Protein AF-A0A969B263-F1 (afdb_monomer)

Secondary structure (DSSP, 8-state):
-HHHHHTTPPPTTHHHHHHHHHTT-----HHHHHHHHHTT--S-HHHHHHTTBSSSB-HHHHHHHHHHHHHHHHHH-SSPPPS--SSS------TTTSPP----

pLDDT: mean 86.04, std 15.13, range [37.78, 98.38]

Structure (mmCIF, N/CA/C/O backbone):
data_AF-A0A969B263-F1
#
_entry.id   AF-A0A969B263-F1
#
loop_
_atom_site.group_PDB
_atom_site.id
_atom_site.type_symbol
_atom_site.label_atom_id
_atom_site.label_alt_id
_atom_site.label_comp_id
_atom_site.label_asym_id
_atom_site.label_entity_id
_atom_site.label_seq_id
_atom_site.pdbx_PDB_ins_code
_atom_site.Cartn_x
_atom_site.Cartn_y
_atom_site.Cartn_z
_atom_site.occupancy
_atom_site.B_iso_or_equiv
_atom_site.auth_seq_id
_atom_site.auth_comp_id
_atom_site.auth_asym_id
_atom_site.auth_atom_id
_atom_site.pdbx_PDB_model_num
ATOM 1 N N . MET A 1 1 ? 12.858 -0.312 -4.401 1.00 72.62 1 MET A N 1
ATOM 2 C CA . MET A 1 1 ? 11.559 -0.420 -3.712 1.00 72.62 1 MET A CA 1
ATOM 3 C C . MET A 1 1 ? 10.697 -1.506 -4.361 1.00 72.62 1 MET A C 1
ATOM 5 O O . MET A 1 1 ? 10.853 -2.655 -3.974 1.00 72.62 1 MET A O 1
ATOM 9 N N . LEU A 1 2 ? 9.905 -1.226 -5.408 1.00 81.38 2 LEU A N 1
ATOM 10 C CA . LEU A 1 2 ? 9.127 -2.271 -6.105 1.00 81.38 2 LEU A CA 1
ATOM 11 C C . LEU A 1 2 ? 10.011 -3.320 -6.80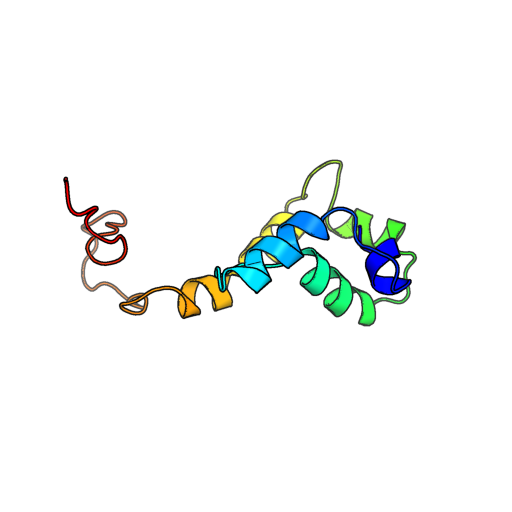7 1.00 81.38 2 LEU A C 1
ATOM 13 O O . LEU A 1 2 ? 9.787 -4.514 -6.646 1.00 81.38 2 LEU A O 1
ATOM 17 N N . ASN A 1 3 ? 11.072 -2.887 -7.502 1.00 81.62 3 ASN A N 1
ATOM 18 C CA . ASN A 1 3 ? 12.004 -3.791 -8.197 1.00 81.62 3 ASN A CA 1
ATOM 19 C C . ASN A 1 3 ? 12.600 -4.872 -7.283 1.00 81.62 3 ASN A C 1
ATOM 21 O O . ASN A 1 3 ? 12.613 -6.040 -7.653 1.00 81.62 3 ASN A O 1
ATOM 25 N N . SER A 1 4 ? 13.058 -4.500 -6.084 1.00 81.50 4 SER A N 1
ATOM 26 C CA . SER A 1 4 ? 13.648 -5.447 -5.129 1.00 81.50 4 SER A CA 1
ATOM 27 C C . SER A 1 4 ? 12.631 -6.493 -4.669 1.00 81.50 4 SER A C 1
ATOM 29 O O . SER A 1 4 ? 12.965 -7.669 -4.579 1.00 81.50 4 SER A O 1
ATOM 31 N N . LEU A 1 5 ? 11.374 -6.092 -4.454 1.00 84.12 5 LEU A N 1
ATOM 32 C CA . LEU A 1 5 ? 10.310 -7.013 -4.050 1.00 84.12 5 LEU A CA 1
ATOM 33 C C . LEU A 1 5 ? 9.880 -7.941 -5.191 1.00 84.12 5 LEU A C 1
ATOM 35 O O . LEU A 1 5 ? 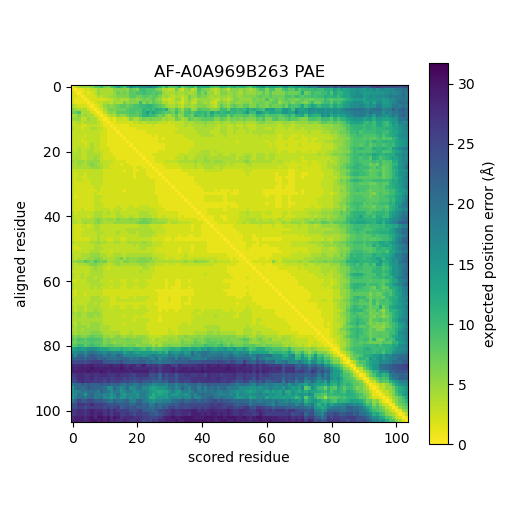9.703 -9.136 -4.965 1.00 84.12 5 LEU A O 1
ATOM 39 N N . LEU A 1 6 ? 9.771 -7.426 -6.419 1.00 82.31 6 LEU A N 1
ATOM 40 C CA . LEU A 1 6 ? 9.466 -8.239 -7.600 1.00 82.31 6 LEU A CA 1
ATOM 41 C C . LEU A 1 6 ? 10.585 -9.243 -7.906 1.00 82.31 6 LEU A C 1
ATOM 43 O O . LEU A 1 6 ? 10.310 -10.398 -8.224 1.00 82.31 6 LEU A O 1
ATOM 47 N N . ALA A 1 7 ? 11.842 -8.826 -7.749 1.00 82.44 7 ALA A N 1
ATOM 48 C CA . ALA A 1 7 ? 13.015 -9.674 -7.939 1.00 82.44 7 ALA A CA 1
ATOM 49 C C . ALA A 1 7 ? 13.273 -10.649 -6.771 1.00 82.44 7 ALA A C 1
ATOM 51 O O . ALA A 1 7 ? 14.260 -11.381 -6.810 1.00 82.44 7 ALA A O 1
ATOM 52 N N . LYS A 1 8 ? 12.418 -10.663 -5.732 1.00 78.19 8 LYS A N 1
ATOM 53 C CA . LYS A 1 8 ? 12.596 -11.443 -4.490 1.00 78.19 8 LYS A CA 1
ATOM 54 C C . LYS A 1 8 ? 13.953 -11.211 -3.810 1.00 78.19 8 LYS A C 1
ATOM 56 O O . LYS A 1 8 ? 14.513 -12.110 -3.188 1.00 78.19 8 LYS A O 1
ATOM 61 N N . GLN A 1 9 ? 14.485 -10.003 -3.945 1.00 81.81 9 GLN A N 1
ATOM 62 C CA . GLN A 1 9 ? 15.691 -9.557 -3.258 1.00 81.81 9 GLN A CA 1
ATOM 63 C C . GLN A 1 9 ? 15.334 -8.961 -1.895 1.00 81.81 9 GLN A C 1
ATOM 65 O O . GLN A 1 9 ? 14.171 -8.650 -1.621 1.00 81.81 9 GLN A O 1
ATOM 70 N N . SER A 1 10 ? 16.348 -8.765 -1.046 1.00 83.00 10 SER A N 1
ATOM 71 C CA . SER A 1 10 ? 16.152 -8.058 0.218 1.00 83.00 10 SER A CA 1
ATOM 72 C C . SER A 1 10 ? 15.617 -6.650 -0.047 1.00 83.00 10 SER A C 1
ATOM 74 O O . SER A 1 10 ? 16.141 -5.905 -0.882 1.00 83.00 10 SER A O 1
ATOM 76 N N . ARG A 1 11 ? 14.526 -6.306 0.635 1.00 88.69 11 ARG A N 1
ATOM 77 C CA . ARG A 1 11 ? 13.918 -4.978 0.572 1.00 88.69 11 ARG A CA 1
ATOM 78 C C . ARG A 1 11 ? 14.729 -4.003 1.429 1.00 88.69 11 ARG A C 1
ATOM 80 O O . ARG A 1 11 ? 15.289 -4.382 2.450 1.00 88.69 11 ARG A O 1
ATOM 87 N N . TYR A 1 12 ? 14.783 -2.744 1.009 1.00 88.88 12 TYR A N 1
ATOM 88 C CA . TYR A 1 12 ? 15.564 -1.697 1.685 1.00 88.88 12 TYR A CA 1
ATOM 89 C C . TYR A 1 12 ? 15.104 -1.430 3.131 1.00 88.88 12 TYR A C 1
ATOM 91 O O . TYR A 1 12 ? 15.885 -0.985 3.959 1.00 88.88 12 TYR A O 1
ATOM 99 N N . ASP A 1 13 ? 13.836 -1.705 3.416 1.00 91.88 13 ASP A N 1
ATOM 100 C CA . ASP A 1 13 ? 13.144 -1.539 4.692 1.00 91.88 13 ASP A CA 1
ATOM 101 C C . ASP A 1 13 ? 12.940 -2.882 5.422 1.00 91.88 13 ASP A C 1
ATOM 103 O O . ASP A 1 13 ? 12.032 -3.008 6.241 1.00 91.88 13 ASP A O 1
ATOM 107 N N . ALA A 1 14 ? 13.763 -3.899 5.119 1.00 92.88 14 ALA A N 1
ATOM 108 C CA . ALA A 1 14 ? 13.626 -5.247 5.682 1.00 92.88 14 ALA A CA 1
ATOM 109 C C . ALA A 1 14 ? 13.705 -5.228 7.209 1.00 92.88 14 ALA A C 1
ATOM 111 O O . ALA A 1 14 ? 12.811 -5.747 7.861 1.00 92.88 14 ALA A O 1
ATOM 112 N N . GLU A 1 15 ? 14.706 -4.543 7.764 1.00 94.38 15 GLU A N 1
ATOM 113 C CA . GLU A 1 15 ? 14.918 -4.435 9.211 1.00 94.38 15 GLU A CA 1
ATOM 114 C C . GLU A 1 15 ? 13.691 -3.864 9.940 1.00 94.38 15 GLU A C 1
ATOM 116 O O . GLU A 1 15 ? 13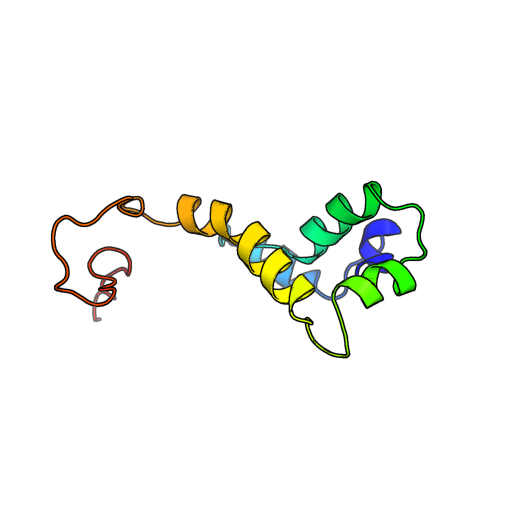.260 -4.405 10.956 1.00 94.38 15 GLU A O 1
ATOM 121 N N . ILE A 1 16 ? 13.069 -2.820 9.381 1.00 94.88 16 ILE A N 1
ATOM 122 C CA . ILE A 1 16 ? 11.867 -2.196 9.953 1.00 94.88 16 ILE A CA 1
ATOM 123 C C . ILE A 1 16 ? 10.690 -3.173 9.907 1.00 94.88 16 ILE A C 1
ATOM 125 O O . ILE A 1 16 ? 9.981 -3.346 10.896 1.00 94.88 16 ILE A O 1
ATOM 129 N N . VAL A 1 17 ? 10.466 -3.818 8.761 1.00 94.75 17 VAL A N 1
ATOM 130 C CA . VAL A 1 17 ? 9.354 -4.763 8.598 1.00 94.75 17 VAL A CA 1
ATOM 131 C C . VAL A 1 17 ? 9.533 -5.994 9.481 1.00 94.75 17 VAL A C 1
ATOM 133 O O . VAL A 1 17 ? 8.558 -6.469 10.064 1.00 94.75 17 VAL A O 1
ATOM 136 N N . ASP A 1 18 ? 10.755 -6.500 9.599 1.00 95.44 18 ASP A N 1
ATOM 137 C CA . ASP A 1 18 ? 11.072 -7.653 10.434 1.00 95.44 18 ASP A CA 1
ATOM 138 C C . ASP A 1 18 ? 10.880 -7.317 11.913 1.00 95.44 18 ASP A C 1
ATOM 140 O O . ASP A 1 18 ? 10.249 -8.098 12.621 1.00 95.44 18 ASP A O 1
ATOM 144 N N . TYR A 1 19 ? 11.292 -6.123 12.350 1.00 97.38 19 TYR A N 1
ATOM 145 C CA . TYR A 1 19 ? 11.012 -5.627 13.697 1.00 97.38 19 TYR A CA 1
ATOM 146 C C . TYR A 1 19 ? 9.505 -5.522 13.980 1.00 97.38 19 TYR A C 1
ATOM 148 O O . TYR A 1 19 ? 9.033 -5.974 15.023 1.00 97.38 19 TYR A O 1
ATOM 156 N N . LEU A 1 20 ? 8.722 -4.947 13.061 1.00 97.19 20 LEU A N 1
ATOM 157 C CA . LEU A 1 20 ? 7.269 -4.819 13.237 1.00 97.19 20 LEU A CA 1
ATOM 158 C C . LEU A 1 20 ? 6.598 -6.192 13.355 1.00 97.19 20 LEU A C 1
ATOM 160 O O . LEU A 1 20 ? 5.741 -6.388 14.214 1.00 97.19 20 LEU A O 1
ATOM 164 N N . LYS A 1 21 ? 7.025 -7.158 12.534 1.00 95.50 21 LYS A N 1
ATOM 165 C CA . LYS A 1 21 ? 6.536 -8.540 12.592 1.00 95.50 21 LYS A CA 1
ATOM 166 C C . LYS A 1 21 ? 6.942 -9.247 13.880 1.00 95.50 21 LYS A C 1
ATOM 168 O O . LYS A 1 21 ? 6.095 -9.891 14.488 1.00 95.50 21 LYS A O 1
ATOM 173 N N . SER A 1 22 ? 8.208 -9.149 14.290 1.00 97.50 22 SER A N 1
ATOM 174 C CA . SER A 1 22 ? 8.714 -9.846 15.479 1.00 97.50 22 SER A CA 1
ATOM 175 C C . SER A 1 22 ? 8.074 -9.351 16.773 1.00 97.50 22 SER A C 1
ATOM 177 O O . SER A 1 22 ? 8.034 -10.093 17.746 1.00 97.50 22 SER A O 1
ATOM 179 N N . ASN A 1 23 ? 7.589 -8.108 16.779 1.00 97.75 23 ASN A N 1
ATOM 180 C CA . ASN A 1 23 ? 6.916 -7.484 17.918 1.00 97.75 23 ASN A CA 1
ATOM 181 C C . ASN A 1 23 ? 5.383 -7.480 17.788 1.00 97.75 23 ASN A C 1
ATOM 183 O O . ASN A 1 23 ? 4.720 -6.803 18.566 1.00 97.75 23 ASN A O 1
ATOM 187 N N . GLU A 1 24 ? 4.820 -8.181 16.796 1.00 96.00 24 GLU A N 1
ATOM 188 C CA . GLU A 1 24 ? 3.367 -8.262 16.564 1.00 96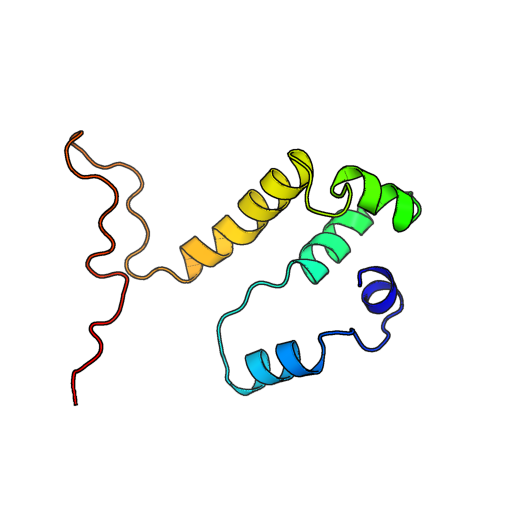.00 24 GLU A CA 1
ATOM 189 C C . GLU A 1 24 ? 2.677 -6.884 16.453 1.00 96.00 24 GLU A C 1
ATOM 191 O O . GLU A 1 24 ? 1.505 -6.710 16.787 1.00 96.00 24 GLU A O 1
ATOM 196 N N . ILE A 1 25 ? 3.403 -5.881 15.949 1.00 95.81 25 ILE A N 1
ATOM 197 C CA . ILE A 1 25 ? 2.890 -4.521 15.777 1.00 95.81 25 ILE A CA 1
ATOM 198 C C . ILE A 1 25 ? 2.077 -4.466 14.487 1.00 95.81 25 ILE A C 1
ATOM 200 O O . ILE A 1 25 ? 2.550 -4.849 13.419 1.00 95.81 25 ILE A O 1
ATOM 204 N N . ASN A 1 26 ? 0.863 -3.925 14.558 1.00 94.50 26 ASN A N 1
ATOM 205 C CA . ASN A 1 26 ? 0.043 -3.681 13.376 1.00 94.50 26 ASN A CA 1
ATOM 206 C C . ASN A 1 26 ? 0.713 -2.668 12.434 1.00 94.50 26 ASN A C 1
ATOM 208 O O . ASN A 1 26 ? 1.034 -1.551 12.836 1.00 94.50 26 ASN A O 1
ATOM 212 N N . TYR A 1 27 ? 0.872 -3.030 11.159 1.00 96.19 27 TYR A N 1
ATOM 213 C CA . TYR A 1 27 ? 1.433 -2.143 10.139 1.00 96.19 27 TYR A CA 1
ATOM 214 C C . TYR A 1 27 ? 0.736 -2.294 8.785 1.00 96.19 27 TYR A C 1
ATOM 216 O O . TYR A 1 27 ? 0.070 -3.290 8.496 1.00 96.19 27 TYR A O 1
ATOM 224 N N . PHE A 1 28 ? 0.898 -1.276 7.942 1.00 96.88 28 PHE A N 1
ATOM 225 C CA . PHE A 1 28 ? 0.413 -1.249 6.568 1.00 96.88 28 PHE A CA 1
ATOM 226 C C . PHE A 1 28 ? 1.597 -1.092 5.618 1.00 96.88 28 PHE A C 1
ATOM 228 O O . PHE A 1 28 ? 2.385 -0.158 5.755 1.00 96.88 28 PHE A O 1
ATOM 235 N N . ASP A 1 29 ? 1.715 -1.997 4.648 1.00 95.81 29 ASP A N 1
ATOM 236 C CA . ASP A 1 29 ? 2.843 -2.023 3.724 1.00 95.81 29 ASP A CA 1
ATOM 237 C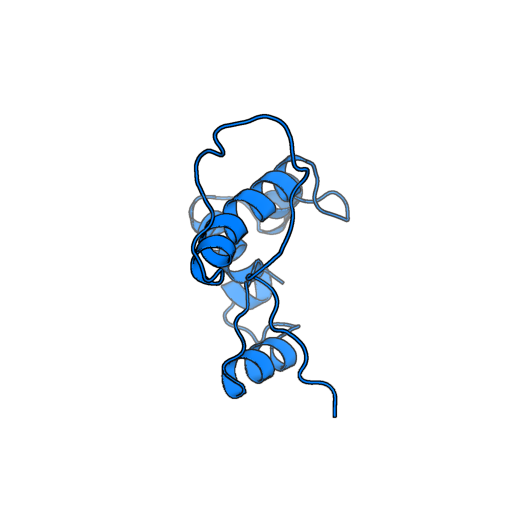 C . ASP A 1 29 ? 2.434 -1.619 2.312 1.00 95.81 29 ASP A C 1
ATOM 239 O O . ASP A 1 29 ? 1.963 -2.427 1.505 1.00 95.81 29 ASP A O 1
ATOM 243 N N . MET A 1 30 ? 2.669 -0.351 1.996 1.00 95.06 30 MET A N 1
ATOM 244 C CA . MET A 1 30 ? 2.322 0.200 0.692 1.00 95.06 30 MET A CA 1
ATOM 245 C C . MET A 1 30 ? 3.150 -0.413 -0.446 1.00 95.06 30 MET A C 1
ATOM 247 O O . MET A 1 30 ? 2.722 -0.416 -1.601 1.00 95.06 30 MET A O 1
ATOM 251 N N . ASN A 1 31 ? 4.324 -0.974 -0.143 1.00 94.19 31 ASN A N 1
ATOM 252 C CA . ASN A 1 31 ? 5.133 -1.636 -1.153 1.00 94.19 31 ASN A CA 1
ATOM 253 C C . ASN A 1 31 ? 4.430 -2.872 -1.714 1.00 94.19 31 ASN A C 1
ATOM 255 O O . ASN A 1 31 ? 4.411 -3.079 -2.925 1.00 94.19 31 ASN A O 1
ATOM 259 N N . LEU A 1 32 ? 3.849 -3.683 -0.827 1.00 95.38 32 LEU A N 1
ATOM 260 C CA . LEU A 1 32 ? 3.125 -4.896 -1.200 1.00 95.38 32 LEU A CA 1
ATOM 261 C C . LEU A 1 32 ? 1.848 -4.568 -1.975 1.00 95.38 32 LEU A C 1
ATOM 263 O O . LEU A 1 32 ? 1.506 -5.282 -2.913 1.00 95.38 32 LEU A O 1
ATOM 267 N N . VAL A 1 33 ? 1.196 -3.451 -1.646 1.00 96.88 33 VAL A N 1
ATOM 268 C CA . VAL A 1 33 ? 0.052 -2.941 -2.413 1.00 96.88 33 VAL A CA 1
ATOM 269 C C . VAL A 1 33 ? 0.461 -2.611 -3.852 1.00 96.88 33 VAL A C 1
ATOM 271 O O . VAL A 1 33 ? -0.208 -3.038 -4.790 1.00 96.88 33 VAL A O 1
ATOM 274 N N . HIS A 1 34 ? 1.586 -1.918 -4.047 1.00 96.62 34 HIS A N 1
ATOM 275 C CA . HIS A 1 34 ? 2.112 -1.652 -5.389 1.00 96.62 34 HIS A CA 1
ATOM 276 C C 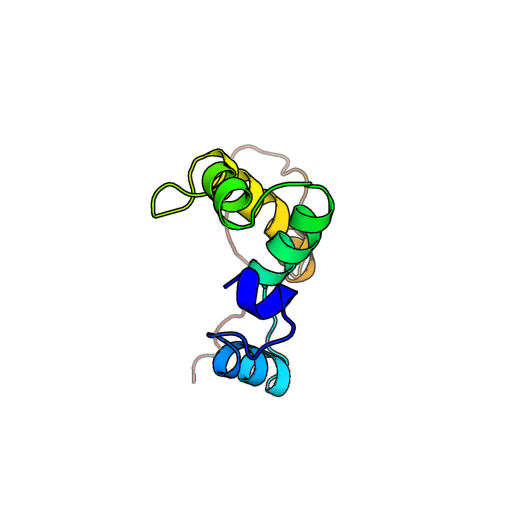. HIS A 1 34 ? 2.557 -2.924 -6.124 1.00 96.62 34 HIS A C 1
ATOM 278 O O . HIS A 1 34 ? 2.357 -3.015 -7.331 1.00 96.62 34 HIS A O 1
ATOM 284 N N . VAL A 1 35 ? 3.132 -3.914 -5.424 1.00 95.25 35 VAL A N 1
ATOM 285 C CA . VAL A 1 35 ? 3.467 -5.228 -6.011 1.00 95.25 35 VAL A CA 1
ATOM 286 C C . VAL A 1 35 ? 2.226 -5.906 -6.575 1.00 95.25 35 VAL A C 1
ATOM 288 O O . VAL A 1 35 ? 2.282 -6.440 -7.681 1.00 95.25 35 VAL A O 1
ATOM 291 N N . GLU A 1 36 ? 1.120 -5.889 -5.833 1.00 96.50 36 GLU A N 1
ATOM 292 C CA . GLU A 1 36 ? -0.122 -6.515 -6.278 1.00 96.50 36 GLU A CA 1
ATOM 293 C C . GLU A 1 36 ? -0.754 -5.758 -7.448 1.00 96.50 36 GLU A C 1
ATOM 295 O O . GLU A 1 36 ? -1.060 -6.363 -8.472 1.00 96.50 36 GLU A O 1
ATOM 300 N N . ASP A 1 37 ? -0.881 -4.433 -7.339 1.00 97.25 37 ASP A N 1
ATOM 301 C CA . ASP A 1 37 ? -1.450 -3.594 -8.400 1.00 97.25 37 ASP A CA 1
ATOM 302 C C . ASP A 1 37 ? -0.640 -3.704 -9.701 1.00 97.25 37 ASP A C 1
ATOM 304 O O . ASP A 1 37 ? -1.217 -3.857 -10.777 1.00 97.25 37 ASP A O 1
ATOM 308 N N . TYR A 1 38 ? 0.695 -3.738 -9.610 1.00 96.81 38 TYR A N 1
ATOM 309 C CA . TYR A 1 38 ? 1.588 -3.869 -10.764 1.00 96.81 38 TYR A CA 1
ATOM 310 C C . TYR A 1 38 ? 1.320 -5.119 -11.616 1.00 96.81 38 TYR A C 1
ATOM 312 O O . TYR A 1 38 ? 1.499 -5.062 -12.830 1.00 96.81 38 TYR A O 1
ATOM 320 N N . LYS A 1 39 ? 0.822 -6.222 -11.035 1.00 96.00 39 LYS A N 1
ATOM 321 C CA . LYS A 1 39 ? 0.480 -7.445 -11.793 1.00 96.00 39 LYS A CA 1
ATOM 322 C C . LYS A 1 39 ? -0.583 -7.214 -12.869 1.00 96.00 39 LYS A C 1
ATOM 324 O O . LYS A 1 39 ? -0.670 -7.994 -13.811 1.00 96.00 39 LYS A O 1
ATOM 329 N N . SER A 1 40 ? -1.377 -6.152 -12.735 1.00 97.00 40 SER A N 1
ATOM 330 C CA . SER A 1 40 ? -2.404 -5.769 -13.709 1.00 97.00 40 SER A CA 1
ATOM 331 C C . SER A 1 40 ? -1.857 -4.925 -14.868 1.00 97.00 40 SER A C 1
ATOM 333 O O . SER A 1 40 ? -2.624 -4.509 -15.735 1.00 97.00 40 SER A O 1
ATOM 335 N N . PHE A 1 41 ? -0.548 -4.647 -14.899 1.00 95.94 41 PHE A N 1
ATOM 336 C CA . PHE A 1 41 ? 0.084 -3.775 -15.886 1.00 95.94 41 PHE A CA 1
ATOM 337 C C . PHE A 1 41 ? 1.161 -4.510 -16.681 1.00 95.94 41 PHE A C 1
ATOM 339 O O . PHE A 1 41 ? 1.985 -5.235 -16.136 1.00 95.94 41 PHE A O 1
ATOM 346 N N . ASN A 1 42 ? 1.194 -4.250 -17.987 1.00 95.88 42 ASN A N 1
ATOM 347 C CA . ASN A 1 42 ? 2.286 -4.646 -18.874 1.00 95.88 42 ASN A CA 1
ATOM 348 C C . ASN A 1 42 ? 3.184 -3.431 -19.165 1.00 95.88 42 ASN A C 1
ATOM 350 O O . ASN A 1 42 ? 3.302 -2.986 -20.304 1.00 95.88 42 ASN A O 1
ATOM 354 N N . LEU A 1 43 ? 3.716 -2.821 -18.105 1.00 95.38 43 LEU A N 1
ATOM 355 C CA . LEU A 1 43 ? 4.575 -1.634 -18.160 1.00 95.38 43 LEU A CA 1
ATOM 356 C C . LEU A 1 43 ? 5.951 -1.962 -17.587 1.00 95.38 43 LEU A C 1
ATOM 358 O O . LEU A 1 43 ? 6.103 -2.951 -16.880 1.00 95.38 43 LEU A O 1
ATOM 362 N N . SER A 1 44 ? 6.940 -1.103 -17.836 1.00 95.00 44 SER A N 1
ATOM 363 C CA . SER A 1 44 ? 8.137 -1.092 -16.997 1.00 95.00 44 SER A CA 1
ATOM 364 C C . SER A 1 44 ? 7.772 -0.634 -15.577 1.00 95.00 44 SER A C 1
ATOM 366 O O . SER A 1 44 ? 6.796 0.095 -15.372 1.00 95.00 44 SER A O 1
ATOM 368 N N .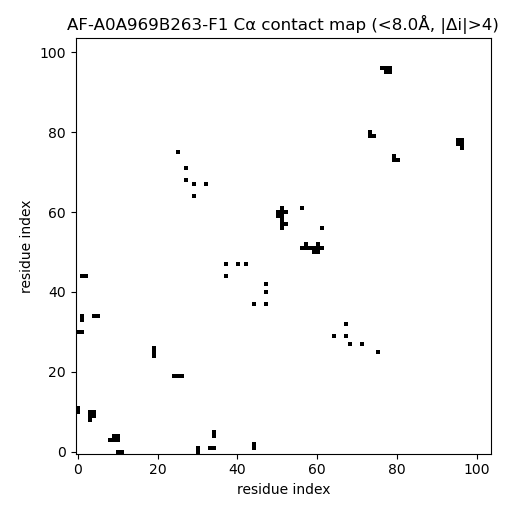 VAL A 1 45 ? 8.575 -1.009 -14.577 1.00 93.25 45 VAL A N 1
ATOM 369 C CA . VAL A 1 45 ? 8.375 -0.532 -13.197 1.00 93.25 45 VAL A CA 1
ATOM 370 C C . VAL A 1 45 ? 8.471 0.994 -13.110 1.00 93.25 45 VAL A C 1
ATOM 372 O O . VAL A 1 45 ? 7.732 1.615 -12.351 1.00 93.25 45 VAL A O 1
ATOM 375 N N . GLU A 1 46 ? 9.339 1.613 -13.909 1.00 94.12 46 GLU A N 1
ATOM 376 C CA . GLU A 1 46 ? 9.474 3.069 -13.956 1.00 94.12 46 GLU A CA 1
ATOM 377 C C . GLU A 1 46 ? 8.196 3.740 -14.482 1.00 94.12 46 GLU A C 1
ATOM 379 O O . GLU A 1 46 ? 7.684 4.674 -13.863 1.00 94.12 46 GLU A O 1
ATOM 384 N N . ASP A 1 47 ? 7.634 3.235 -15.581 1.00 96.50 47 ASP A N 1
ATOM 385 C CA . ASP A 1 47 ? 6.421 3.805 -16.177 1.00 96.50 47 ASP A CA 1
ATOM 386 C C . ASP A 1 47 ? 5.180 3.539 -15.328 1.00 96.50 47 ASP A C 1
ATOM 388 O O . ASP A 1 47 ? 4.293 4.388 -15.237 1.00 96.50 47 ASP A O 1
ATOM 392 N N . TYR A 1 48 ? 5.143 2.402 -14.632 1.00 96.69 48 TYR A N 1
ATOM 393 C CA . TYR A 1 48 ? 4.161 2.167 -13.584 1.00 96.69 48 TYR A CA 1
ATOM 394 C C . TYR A 1 48 ? 4.243 3.241 -12.492 1.00 96.69 48 TYR A C 1
ATOM 396 O O . TYR A 1 48 ? 3.225 3.836 -12.134 1.00 96.69 48 TYR A O 1
ATOM 404 N N . TYR A 1 49 ? 5.446 3.543 -11.996 1.00 94.38 49 TYR A N 1
ATOM 405 C CA . TYR A 1 49 ? 5.639 4.539 -10.944 1.00 94.38 49 TYR A CA 1
ATOM 406 C C . TYR A 1 49 ? 5.256 5.958 -11.377 1.00 94.38 49 TYR A C 1
ATOM 408 O O . TYR A 1 49 ? 4.666 6.688 -10.577 1.00 94.38 49 TYR A O 1
ATOM 416 N N . LYS A 1 50 ? 5.495 6.346 -12.636 1.00 96.25 50 LYS A N 1
ATOM 417 C CA . LYS A 1 50 ? 5.094 7.665 -13.174 1.00 96.25 50 LYS A CA 1
ATOM 418 C C . LYS A 1 50 ? 3.590 7.939 -13.055 1.00 96.25 50 LYS A C 1
ATOM 420 O O . LYS A 1 50 ? 3.180 9.095 -12.997 1.00 96.25 50 LYS A O 1
ATOM 425 N N . ARG A 1 51 ? 2.756 6.897 -12.962 1.00 97.00 51 ARG A N 1
ATOM 426 C CA . ARG A 1 51 ? 1.306 7.041 -12.740 1.00 97.00 51 ARG A CA 1
ATOM 427 C C . ARG A 1 51 ? 0.973 7.594 -11.359 1.00 97.00 51 ARG A C 1
ATOM 429 O O . ARG A 1 51 ? -0.040 8.273 -11.212 1.00 97.00 51 ARG A O 1
AT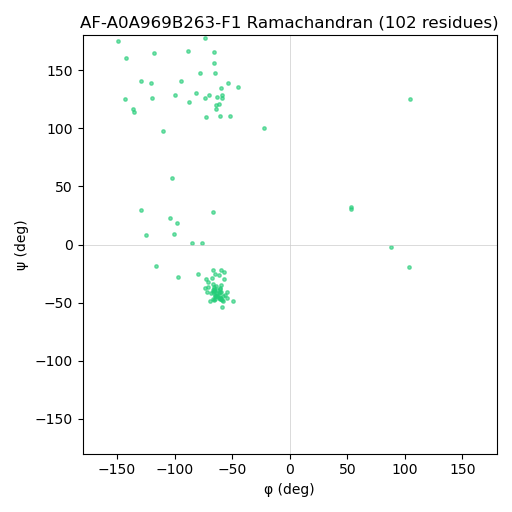OM 436 N N . TYR A 1 52 ? 1.817 7.333 -10.364 1.00 97.50 52 TYR A N 1
ATOM 437 C CA . TYR A 1 52 ? 1.553 7.678 -8.968 1.00 97.50 52 TYR A CA 1
ATOM 438 C C . TYR A 1 52 ? 2.539 8.701 -8.391 1.00 97.50 52 TYR A C 1
ATOM 440 O O . TYR A 1 52 ? 2.203 9.327 -7.391 1.00 97.50 52 TYR A O 1
ATOM 448 N N . PHE A 1 53 ? 3.717 8.917 -8.992 1.00 96.31 53 PHE A N 1
ATOM 449 C CA . PHE A 1 53 ? 4.788 9.726 -8.396 1.00 96.31 53 PHE A CA 1
ATOM 450 C C . PHE A 1 53 ? 5.352 10.806 -9.324 1.00 96.31 53 PHE A C 1
ATOM 452 O O . PHE A 1 53 ? 5.596 10.574 -10.503 1.00 96.31 53 PHE A O 1
ATOM 459 N N . ILE A 1 54 ? 5.641 11.969 -8.732 1.00 94.56 54 ILE A N 1
ATOM 460 C CA . ILE A 1 54 ? 6.335 13.122 -9.341 1.00 94.56 54 ILE A CA 1
ATOM 461 C C . ILE A 1 54 ? 7.515 13.605 -8.466 1.00 94.56 54 ILE A C 1
ATOM 463 O O . ILE A 1 54 ? 7.823 14.789 -8.401 1.00 94.56 54 ILE A O 1
ATOM 467 N N . GLY A 1 55 ? 8.129 12.683 -7.715 1.00 92.81 55 GLY A N 1
ATOM 468 C CA . GLY A 1 55 ? 9.071 12.953 -6.609 1.00 92.81 55 GLY A CA 1
ATOM 469 C C . GLY A 1 55 ? 8.440 12.772 -5.219 1.00 92.81 55 GLY A C 1
ATOM 470 O O . GLY A 1 55 ? 9.128 12.543 -4.234 1.00 92.81 55 GLY A O 1
ATOM 471 N N . HIS A 1 56 ? 7.113 12.800 -5.168 1.00 94.62 56 HIS A N 1
ATOM 472 C CA . HIS A 1 56 ? 6.226 12.386 -4.080 1.00 94.62 56 HIS A CA 1
ATOM 473 C C . HIS A 1 56 ? 4.928 11.879 -4.728 1.00 94.62 56 HIS A C 1
ATOM 475 O O . HIS A 1 56 ? 4.796 11.958 -5.956 1.00 94.62 56 HIS A O 1
ATOM 481 N N . TYR A 1 57 ? 3.978 11.351 -3.951 1.00 97.38 57 TYR A N 1
ATOM 482 C CA . TYR A 1 57 ? 2.693 10.948 -4.519 1.00 97.38 57 TYR A CA 1
ATOM 483 C C . TYR A 1 57 ? 1.989 12.133 -5.191 1.00 97.38 57 TYR A C 1
ATOM 485 O O . TYR A 1 57 ? 1.753 13.173 -4.576 1.00 97.38 57 TYR A O 1
ATOM 493 N N . ASN A 1 58 ? 1.621 11.946 -6.456 1.00 98.00 58 ASN A N 1
ATOM 494 C CA . ASN A 1 58 ? 0.713 12.833 -7.171 1.00 98.00 58 ASN A CA 1
ATOM 495 C C . ASN A 1 58 ? -0.738 12.624 -6.658 1.00 98.00 58 ASN A C 1
ATOM 497 O O . ASN A 1 58 ? -0.975 11.751 -5.816 1.00 98.00 58 ASN A O 1
ATOM 501 N N . PRO A 1 59 ? -1.743 13.379 -7.144 1.00 98.38 59 PRO A N 1
ATOM 502 C CA . PRO A 1 59 ? -3.126 13.213 -6.689 1.00 98.38 59 PRO A CA 1
ATOM 503 C C . PRO A 1 59 ? -3.669 11.779 -6.816 1.00 98.38 59 PRO A C 1
ATOM 505 O O . PRO A 1 59 ? -4.317 11.287 -5.892 1.00 98.38 59 PRO A O 1
ATOM 508 N N . SER A 1 60 ? -3.364 11.080 -7.914 1.00 98.12 60 SER A N 1
ATOM 509 C CA . SER A 1 60 ? -3.754 9.678 -8.112 1.00 98.12 60 SER A CA 1
ATOM 510 C C . SER A 1 60 ? -3.044 8.739 -7.134 1.00 98.12 60 SER A C 1
ATOM 512 O O . SER A 1 60 ? -3.676 7.830 -6.605 1.00 98.12 60 SER A O 1
ATOM 514 N N . GLY A 1 61 ? -1.765 8.981 -6.840 1.00 98.12 61 GLY A N 1
ATOM 515 C CA . GLY A 1 61 ? -0.993 8.255 -5.832 1.00 98.12 61 GLY A CA 1
ATOM 516 C C . GLY A 1 61 ? -1.543 8.437 -4.419 1.00 98.12 61 GLY A C 1
ATOM 517 O O . GLY A 1 61 ? -1.742 7.457 -3.707 1.00 98.12 61 GLY A O 1
ATOM 518 N N . ASN A 1 62 ? -1.890 9.668 -4.038 1.00 98.31 62 ASN A N 1
ATOM 519 C CA . ASN A 1 62 ? -2.509 9.957 -2.742 1.00 98.31 62 ASN A CA 1
ATOM 520 C C . ASN A 1 62 ? -3.876 9.285 -2.608 1.00 98.31 62 ASN A C 1
ATOM 522 O O . ASN A 1 62 ? -4.182 8.695 -1.571 1.00 98.31 62 ASN A O 1
ATOM 526 N N . HIS A 1 63 ? -4.689 9.336 -3.666 1.00 98.38 63 HIS A N 1
ATOM 527 C CA . HIS A 1 63 ? -5.962 8.628 -3.697 1.00 98.38 63 HIS A CA 1
ATOM 528 C C . HIS A 1 63 ? -5.763 7.115 -3.548 1.00 98.38 63 HIS A C 1
ATOM 530 O O . HIS A 1 63 ? -6.424 6.489 -2.721 1.00 98.38 63 HIS A O 1
ATOM 536 N N . PHE A 1 64 ? -4.820 6.540 -4.299 1.00 98.19 64 PHE A N 1
ATOM 537 C CA . PHE A 1 64 ? -4.506 5.117 -4.246 1.00 98.19 64 PHE A CA 1
ATOM 538 C C . PHE A 1 64 ? -4.043 4.685 -2.851 1.00 98.19 64 PHE A C 1
ATOM 540 O O . PHE A 1 64 ? -4.558 3.706 -2.311 1.00 98.19 64 PHE A O 1
ATOM 547 N N . PHE A 1 65 ? -3.153 5.455 -2.222 1.00 97.94 65 PHE A N 1
ATOM 548 C CA . PHE A 1 65 ? -2.712 5.224 -0.848 1.00 97.94 65 PHE A CA 1
ATOM 549 C C . PHE A 1 65 ? -3.889 5.248 0.136 1.00 97.94 65 PHE A C 1
ATOM 551 O O . PHE A 1 65 ? -4.104 4.284 0.874 1.00 97.94 65 PHE A O 1
ATOM 558 N N . ALA A 1 66 ? -4.685 6.324 0.122 1.00 97.81 66 ALA A N 1
ATOM 559 C CA . ALA A 1 66 ? -5.808 6.506 1.039 1.00 97.81 66 ALA A CA 1
ATOM 560 C C . ALA A 1 66 ? -6.860 5.396 0.892 1.00 97.81 66 ALA A C 1
ATOM 562 O O . ALA A 1 66 ? -7.374 4.882 1.888 1.00 97.81 66 ALA A O 1
ATOM 563 N N . TYR A 1 67 ? -7.155 4.993 -0.346 1.00 97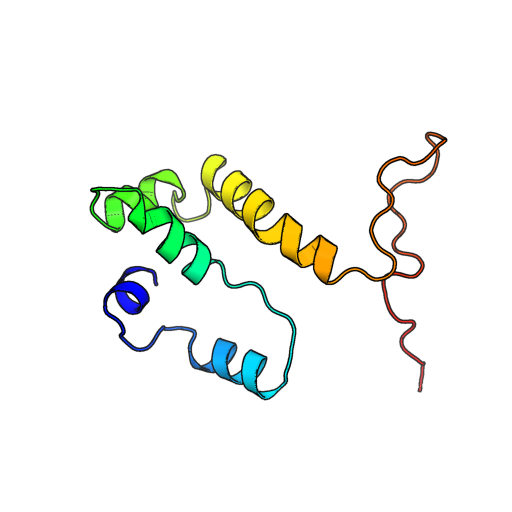.56 67 TYR A N 1
ATOM 564 C CA . TYR A 1 67 ? -8.080 3.900 -0.620 1.00 97.56 67 TYR A CA 1
ATOM 565 C C . TYR A 1 67 ? -7.538 2.552 -0.124 1.00 97.56 67 TYR A C 1
ATOM 567 O O . TYR A 1 67 ? -8.291 1.755 0.434 1.00 97.56 67 TYR A O 1
ATOM 575 N N . SER A 1 68 ? -6.230 2.327 -0.265 1.00 98.12 68 SER A N 1
ATOM 576 C CA . SER A 1 68 ? -5.574 1.064 0.090 1.00 98.12 68 SER A CA 1
ATOM 577 C C . SER A 1 68 ? -5.434 0.852 1.598 1.00 98.12 68 SER A C 1
ATOM 579 O O . SER A 1 68 ? -5.613 -0.267 2.076 1.00 98.12 68 SER A O 1
ATOM 581 N N . ILE A 1 69 ? -5.152 1.906 2.372 1.00 97.38 69 ILE A N 1
ATOM 582 C CA . ILE A 1 69 ? -4.996 1.794 3.834 1.00 97.38 69 ILE A CA 1
ATOM 583 C C . ILE A 1 69 ? -6.338 1.750 4.578 1.00 97.38 69 ILE A C 1
ATOM 585 O O . ILE A 1 69 ? -6.432 1.184 5.670 1.00 97.38 69 ILE A O 1
ATOM 589 N N . LYS A 1 70 ? -7.402 2.317 3.992 1.00 95.06 70 LYS A N 1
ATOM 590 C CA . LYS A 1 70 ? -8.720 2.461 4.630 1.00 95.06 70 LYS A CA 1
ATOM 591 C C . LYS A 1 70 ? -9.245 1.164 5.276 1.00 95.06 70 LYS A C 1
ATOM 593 O O . LYS A 1 70 ? -9.654 1.243 6.435 1.00 95.06 70 LYS A O 1
ATOM 598 N N . PRO A 1 71 ? -9.248 -0.013 4.614 1.00 94.25 71 PRO A N 1
ATOM 599 C CA . PRO A 1 71 ? -9.743 -1.244 5.234 1.00 94.25 71 PRO A CA 1
ATOM 600 C C . PRO A 1 71 ? -8.964 -1.633 6.495 1.00 94.25 71 PRO A C 1
ATOM 602 O O . PRO A 1 71 ? -9.573 -2.053 7.475 1.00 94.25 71 PRO A O 1
ATOM 605 N N . LYS A 1 72 ? -7.639 -1.429 6.501 1.00 94.94 72 LYS A N 1
ATOM 606 C CA . LYS A 1 72 ? -6.777 -1.736 7.649 1.00 94.94 72 LYS A CA 1
ATOM 607 C C . LYS A 1 72 ? -7.039 -0.827 8.836 1.00 94.94 72 LYS A C 1
ATOM 609 O O . LYS A 1 72 ? -7.171 -1.317 9.949 1.00 94.94 72 LYS A O 1
ATOM 614 N N . ILE A 1 73 ? -7.238 0.467 8.605 1.00 93.12 73 ILE A N 1
ATOM 615 C CA . ILE A 1 73 ? -7.628 1.384 9.685 1.00 93.12 73 ILE A CA 1
ATOM 616 C C . ILE A 1 73 ? -8.968 0.952 10.296 1.00 93.12 73 ILE A C 1
ATOM 618 O O . ILE A 1 73 ? -9.087 0.865 11.512 1.00 93.12 73 ILE A O 1
ATOM 622 N N . VAL A 1 74 ? -9.972 0.621 9.476 1.00 91.94 74 VAL A N 1
ATOM 623 C CA . VAL A 1 74 ? -11.272 0.135 9.982 1.00 91.94 74 VAL A CA 1
ATOM 624 C C . VAL A 1 74 ? -11.118 -1.165 10.784 1.00 91.94 74 VAL A C 1
ATOM 626 O O . VAL A 1 74 ? -11.807 -1.358 11.788 1.00 91.94 74 VAL A O 1
ATOM 629 N N . GLU A 1 75 ? -10.220 -2.056 10.365 1.00 92.75 75 GLU A N 1
ATOM 630 C CA . GLU A 1 75 ? -9.878 -3.289 11.080 1.00 92.75 75 GLU A CA 1
ATOM 631 C C . GLU A 1 75 ? -9.238 -3.003 12.449 1.00 92.75 75 GLU A C 1
ATOM 633 O O . GLU A 1 75 ? -9.659 -3.602 13.437 1.00 92.75 75 GLU A O 1
ATOM 638 N N . TRP A 1 76 ? -8.307 -2.051 12.529 1.00 92.19 76 TRP A N 1
ATOM 639 C CA . TRP A 1 76 ? -7.591 -1.704 13.763 1.00 92.19 76 TRP A CA 1
ATOM 640 C C . TRP A 1 76 ? -8.436 -0.945 14.782 1.00 92.19 76 TRP A C 1
ATOM 642 O O . TRP A 1 76 ? -8.214 -1.058 15.983 1.00 92.19 76 TRP A O 1
ATOM 652 N N . LEU A 1 77 ? -9.416 -0.171 14.321 1.00 89.50 77 LEU A N 1
ATOM 653 C CA . LEU A 1 77 ? -10.265 0.615 15.204 1.00 89.50 77 LEU A CA 1
ATOM 654 C C . LEU A 1 77 ? -11.206 -0.278 16.035 1.00 89.50 77 LEU A C 1
ATOM 656 O O . LEU A 1 77 ? -11.949 -1.112 15.495 1.00 89.50 77 LEU A O 1
ATOM 660 N N . ASN A 1 78 ? -11.194 -0.049 17.350 1.00 86.25 78 ASN A N 1
ATOM 661 C CA . ASN A 1 78 ? -12.122 -0.610 18.326 1.00 86.25 78 ASN A CA 1
ATOM 662 C C . ASN A 1 78 ? -12.554 0.505 19.308 1.00 86.25 78 ASN A C 1
ATOM 664 O O . ASN A 1 78 ? -11.684 1.040 19.991 1.00 86.25 78 ASN A O 1
ATOM 668 N N . PRO A 1 79 ? -13.845 0.892 19.381 1.00 87.62 79 PRO A N 1
ATOM 669 C CA . PRO A 1 79 ? -14.986 0.322 18.658 1.00 87.62 79 PRO A CA 1
ATOM 670 C C . PRO A 1 79 ? -14.894 0.555 17.145 1.00 87.62 79 PRO A C 1
ATOM 672 O O . PRO A 1 79 ? -14.096 1.356 16.676 1.00 87.62 79 PRO A O 1
ATOM 675 N N . LYS A 1 80 ? -15.702 -0.144 16.346 1.00 85.81 80 LYS A N 1
ATOM 676 C CA . LYS A 1 80 ? -15.737 0.110 14.897 1.00 85.81 80 LYS A CA 1
ATOM 677 C C . LYS A 1 80 ? -16.260 1.525 14.596 1.00 85.81 80 LYS A C 1
ATOM 679 O O . LYS A 1 80 ? -17.117 2.022 15.333 1.00 85.81 80 LYS A O 1
ATOM 684 N N . PRO A 1 81 ? -15.787 2.172 13.510 1.00 83.19 81 PRO A N 1
ATOM 685 C CA . PRO A 1 81 ? -16.252 3.501 13.131 1.00 83.19 81 PRO A CA 1
ATOM 686 C C . PRO A 1 81 ? -17.760 3.518 12.871 1.00 83.19 81 PRO A C 1
ATOM 688 O O . PRO A 1 81 ? -18.306 2.650 12.190 1.00 83.19 81 PRO A O 1
ATOM 691 N N . ILE A 1 82 ? -18.433 4.535 13.409 1.00 80.75 82 ILE A N 1
ATOM 692 C CA . ILE A 1 82 ? -19.875 4.746 13.237 1.00 80.75 82 ILE A CA 1
ATOM 693 C C . ILE A 1 82 ? -20.123 5.254 11.809 1.00 80.75 82 ILE A C 1
ATOM 695 O O . ILE A 1 82 ? -19.530 6.251 11.403 1.00 80.75 82 ILE A O 1
ATOM 699 N N . THR A 1 83 ? -21.006 4.594 11.054 1.00 73.50 83 THR A N 1
ATOM 700 C CA . THR A 1 83 ? -21.271 4.892 9.631 1.00 73.50 83 THR A CA 1
ATOM 701 C C . THR A 1 83 ? -22.013 6.210 9.399 1.00 73.50 83 THR A C 1
ATOM 703 O O . THR A 1 83 ? -21.713 6.910 8.437 1.00 73.50 83 THR A O 1
ATOM 706 N N . TYR A 1 84 ? -22.946 6.576 10.284 1.00 65.44 84 TYR A N 1
ATOM 707 C CA . TYR A 1 84 ? -23.707 7.828 10.227 1.00 65.44 84 TYR A CA 1
ATOM 708 C C . TYR A 1 84 ? -23.929 8.373 11.641 1.00 65.44 84 TYR A C 1
ATOM 710 O O . TYR A 1 84 ? -24.484 7.680 12.496 1.00 65.44 84 TYR A O 1
ATOM 718 N N . ARG A 1 85 ? -23.530 9.623 11.906 1.00 64.12 85 ARG A N 1
ATOM 719 C CA . ARG A 1 85 ? -23.927 10.331 13.132 1.00 64.12 85 ARG A CA 1
ATOM 720 C C . ARG A 1 85 ? -25.257 11.035 12.870 1.00 64.12 85 ARG A C 1
ATOM 722 O O . ARG A 1 85 ? -25.360 11.845 11.956 1.00 64.12 85 ARG A O 1
ATOM 729 N N . LYS A 1 86 ? -26.285 10.732 13.666 1.00 61.28 86 LYS A N 1
ATOM 730 C CA . LYS A 1 86 ? -27.489 11.568 13.727 1.00 61.28 86 LYS A CA 1
ATOM 731 C C . LYS A 1 86 ? -27.098 12.849 14.474 1.00 61.28 86 LYS A C 1
ATOM 733 O O . LYS A 1 86 ? -26.893 12.768 15.676 1.00 61.28 86 LYS A O 1
ATOM 738 N N . GLN A 1 87 ? -27.030 13.977 13.764 1.00 55.41 87 GLN A N 1
ATOM 739 C CA . GLN A 1 87 ? -26.815 15.367 14.223 1.00 55.41 87 GLN A CA 1
ATOM 740 C C . GLN A 1 87 ? -25.422 15.978 13.979 1.00 55.41 87 GLN A C 1
ATOM 742 O O . GLN A 1 87 ? -24.387 15.493 14.432 1.00 55.41 87 GLN A O 1
ATOM 747 N N . ASP A 1 88 ? -25.472 17.128 13.304 1.00 58.12 88 ASP A N 1
ATOM 748 C CA . ASP A 1 88 ? -24.406 17.977 12.754 1.00 58.12 88 ASP A CA 1
ATOM 749 C C . ASP A 1 88 ? -23.480 18.680 13.767 1.00 58.12 88 ASP A C 1
ATOM 751 O O . ASP A 1 88 ? -22.998 19.775 13.479 1.00 58.12 88 ASP A O 1
ATOM 755 N N . LYS A 1 89 ? -23.241 18.156 14.978 1.00 51.62 89 LYS A N 1
ATOM 756 C CA . LYS A 1 89 ? -22.668 19.015 16.041 1.00 51.62 89 LYS A CA 1
ATOM 757 C C . LYS A 1 89 ? -21.397 18.614 16.764 1.00 51.62 89 LYS A C 1
ATOM 759 O O . LYS A 1 89 ? -20.978 19.379 17.622 1.00 51.62 89 LYS A O 1
ATOM 764 N N . GLU A 1 90 ? -20.682 17.571 16.362 1.00 56.50 90 GLU A N 1
ATOM 765 C CA . GLU A 1 90 ? -19.305 17.423 16.852 1.00 56.50 90 GLU A CA 1
ATOM 766 C C . GLU A 1 90 ? -18.337 17.051 15.737 1.00 56.50 90 GLU A C 1
ATOM 768 O O . GLU A 1 90 ? -18.394 15.944 15.187 1.00 56.50 90 GLU A O 1
ATOM 773 N N . MET A 1 91 ? -17.419 17.986 15.447 1.00 57.03 91 MET A N 1
ATOM 774 C CA . MET A 1 91 ? -16.160 17.690 14.766 1.00 57.03 91 MET A CA 1
ATOM 775 C C . MET A 1 91 ? -15.547 16.436 15.398 1.00 57.03 91 MET A C 1
ATOM 777 O O . MET A 1 91 ? -15.565 16.275 16.616 1.00 57.03 91 MET A O 1
ATOM 781 N N . THR A 1 92 ? -15.069 15.530 14.548 1.00 61.00 92 THR A N 1
ATOM 782 C CA . THR A 1 92 ? -14.368 14.276 14.869 1.00 61.00 92 THR A CA 1
ATOM 783 C C . THR A 1 92 ? -13.708 14.268 16.253 1.00 61.00 92 THR A C 1
ATOM 785 O O . THR A 1 92 ? -12.620 14.807 16.426 1.00 61.00 92 THR A O 1
ATOM 788 N N . ASN A 1 93 ? -14.360 13.640 17.239 1.00 66.50 93 ASN A N 1
ATOM 789 C CA . ASN A 1 93 ? -13.749 13.313 18.526 1.00 66.50 93 ASN A CA 1
ATOM 790 C C . ASN A 1 93 ? -13.213 11.866 18.475 1.00 66.50 93 ASN A C 1
ATOM 792 O O . ASN A 1 93 ? -13.846 10.992 17.879 1.00 66.50 93 ASN A O 1
ATOM 796 N N . PHE A 1 94 ? -12.041 11.631 19.073 1.00 68.19 94 PHE A N 1
ATOM 797 C CA . PHE A 1 94 ? -11.372 10.319 19.146 1.00 68.19 94 PHE A CA 1
ATOM 798 C C . PHE A 1 94 ? -11.628 9.605 20.484 1.00 68.19 94 PHE A C 1
ATOM 800 O O . PHE A 1 94 ? -10.892 8.701 20.881 1.00 68.19 94 PHE A O 1
ATOM 807 N N . LYS A 1 95 ? -12.665 10.025 21.219 1.00 68.38 95 LYS A N 1
ATOM 808 C CA . LYS A 1 95 ? -12.978 9.488 22.544 1.00 68.38 95 LYS A CA 1
ATOM 809 C C . LYS A 1 95 ? -13.280 7.989 22.435 1.00 68.38 95 LYS A C 1
ATOM 811 O O . LYS A 1 95 ? -14.205 7.601 21.728 1.00 68.38 95 LYS A O 1
ATOM 816 N N . GLY A 1 96 ? -12.509 7.168 23.148 1.00 67.31 96 GLY A N 1
ATOM 817 C CA . GLY A 1 96 ? -12.647 5.707 23.155 1.00 67.31 96 GLY A CA 1
ATOM 818 C C . GLY A 1 96 ? -11.868 4.966 22.064 1.00 67.31 96 GLY A C 1
ATOM 819 O O . GLY A 1 96 ? -11.903 3.745 22.068 1.00 67.31 96 GLY A O 1
ATOM 820 N N . TYR A 1 97 ? -11.170 5.672 21.166 1.00 67.12 97 TYR A N 1
ATOM 821 C CA . TYR A 1 97 ? -10.264 5.061 20.180 1.00 67.12 97 TYR A CA 1
ATOM 822 C C . TYR A 1 97 ? -8.802 5.063 20.616 1.00 67.12 97 TYR A C 1
ATOM 824 O O . TYR A 1 97 ? -8.029 4.222 20.172 1.00 67.12 97 TYR A O 1
ATOM 832 N N . LEU A 1 98 ? -8.417 6.037 21.437 1.00 68.38 98 LEU A N 1
ATOM 833 C CA . LEU A 1 98 ? -7.087 6.115 22.022 1.00 68.38 98 LEU A CA 1
ATOM 834 C C . LEU A 1 98 ? -7.180 5.579 23.447 1.00 68.38 98 LEU A C 1
ATOM 836 O O . LEU A 1 98 ? -8.058 6.009 24.205 1.00 68.38 98 LEU A O 1
ATOM 840 N N . GLU A 1 99 ? -6.302 4.639 23.792 1.00 63.56 99 GLU A N 1
ATOM 841 C CA . GLU A 1 99 ? -6.124 4.218 25.178 1.00 63.56 99 GLU A CA 1
ATOM 842 C C . GLU A 1 99 ? -5.857 5.458 26.035 1.00 63.56 99 GLU A C 1
ATOM 844 O O . GLU A 1 99 ? -5.140 6.381 25.633 1.00 63.56 99 GLU A O 1
ATOM 849 N N . LYS A 1 100 ? -6.461 5.507 27.226 1.00 59.00 100 LYS A N 1
ATOM 850 C CA . LYS A 1 100 ? -5.926 6.402 28.244 1.00 59.00 100 LYS A CA 1
ATOM 851 C C . LYS A 1 100 ? -4.542 5.853 28.543 1.00 59.00 100 LYS A C 1
ATOM 853 O O . LYS A 1 100 ? -4.457 4.725 29.011 1.00 59.00 100 LYS A O 1
ATOM 858 N N . LEU A 1 101 ? -3.499 6.629 28.266 1.00 51.19 101 LEU A N 1
ATOM 859 C CA . LEU A 1 101 ? -2.218 6.396 28.916 1.00 51.19 101 LEU A CA 1
ATOM 860 C C . LEU A 1 101 ? -2.532 6.355 30.416 1.00 51.19 101 LEU A C 1
ATOM 862 O O . LEU A 1 101 ? -3.016 7.345 30.974 1.00 51.19 101 LEU A O 1
ATOM 866 N N . GLU A 1 102 ? -2.411 5.178 31.024 1.00 44.25 102 GLU A N 1
ATOM 867 C CA . GLU A 1 102 ? -2.396 5.071 32.472 1.00 44.25 102 GLU A CA 1
ATOM 868 C C . GLU A 1 102 ? -1.184 5.886 32.910 1.00 44.25 102 GLU A C 1
ATOM 870 O O . GLU A 1 102 ? -0.051 5.581 32.549 1.00 44.25 102 GLU A O 1
ATOM 875 N N . ASN A 1 103 ? -1.450 7.020 33.556 1.00 46.84 103 ASN A N 1
ATOM 876 C CA . ASN A 1 103 ? -0.395 7.831 34.134 1.00 46.84 103 ASN A CA 1
ATOM 877 C C . ASN A 1 103 ? 0.256 6.992 35.242 1.00 46.84 103 ASN A C 1
ATOM 879 O O . ASN A 1 103 ? -0.445 6.599 36.179 1.00 46.84 103 ASN A O 1
ATOM 883 N N . GLU A 1 104 ? 1.555 6.726 35.104 1.00 37.78 104 GLU A N 1
ATOM 884 C CA . GLU A 1 104 ? 2.443 6.398 36.228 1.00 37.78 104 GLU A CA 1
ATOM 885 C C . GLU A 1 104 ? 2.464 7.537 37.260 1.00 37.78 104 GLU A C 1
ATOM 887 O O . GLU A 1 104 ? 2.409 8.725 36.850 1.00 37.78 104 GLU A O 1
#

Foldseek 3Di:
DLVCVVVVHDDPCNVVVVVCVVVVHDDDDVSVVLNVVCVVDPDPPVVSVVQQDPPHGDPVVVVSVCVRCVVVVQVLFPPGDDPDDDDDDDDDDCPPRDDDPPDD

Mean predicted aligned error: 8.1 Å

Solvent-accessible surface area (backbone atoms only — not comparable to full-atom values): 6757 Å² total; per-residue (Å²): 108,60,65,30,56,75,69,71,44,84,48,95,59,42,70,60,54,50,51,35,58,76,66,72,49,88,81,82,64,67,62,60,52,50,56,57,58,46,73,82,51,98,61,56,71,67,63,54,43,57,69,27,40,80,95,49,68,36,75,61,24,47,49,51,51,54,63,65,48,45,66,57,52,55,67,72,41,54,69,66,81,79,92,73,78,92,69,100,78,70,79,91,75,64,84,69,66,58,79,77,78,77,78,128

Sequence (104 aa):
MLNSLLAKQSRYDAEIVDYLKSNEINYFDMNLVHVEDYKSFNLSVEDYYKRYFIGHYNPSGNHFFAYSIKPKIVEWLNPKPITYRKQDKEMTNFKGYLEKLENE

Radius of gyration: 18.2 Å; Cα contacts (8 Å, |Δi|>4): 47; chains: 1; bounding box: 44×30×55 Å